Protein AF-A0A9Q0SVY7-F1 (afdb_monomer)

Radius of gyration: 18.74 Å; Cα contacts (8 Å, |Δi|>4): 249; chains: 1; bounding box: 42×38×60 Å

Organism: NCBI:txid2511006

Foldseek 3Di:
DDWDLVLCVVFPQVQSVVQVVQVKTKDKDKDALVQVVADPCCQFPNDLFVLLVVLVAPTKWKWAQAPVRQTDTDPSRSVRHDPVSSVVVCVVNVHHHSMMMIMGGHHHSSRVSNVVSSVVVVCVVVVVDDPVDDDDDDDPDDDQWDQDPVVRDTDGPDPDDDPPVVVPD

Solvent-accessible surface area (backbone atoms only — not comparable to full-atom values): 9811 Å² total; per-residue (Å²): 124,47,80,51,43,76,74,40,69,85,29,75,28,60,72,49,36,57,15,45,77,70,74,24,44,30,35,38,41,71,36,83,55,30,39,78,73,49,51,73,60,35,48,72,73,25,67,66,25,51,54,28,40,74,43,67,37,96,64,54,56,48,37,25,26,34,85,87,66,46,74,49,60,52,65,61,58,51,70,42,44,52,74,68,46,45,52,51,50,33,59,77,57,70,55,51,62,29,17,20,38,39,42,33,58,18,53,61,71,44,27,52,47,23,54,52,52,49,51,53,52,50,32,59,78,69,63,69,65,63,87,90,62,85,87,87,81,82,90,73,87,74,65,67,58,42,80,36,82,90,78,73,42,78,40,70,68,51,99,82,72,74,61,76,81,68,75,79,113

InterPro domains:
  IPR004115 GAD-like domain superfamily [G3DSA:3.30.1360.30] (1-129)
  IPR004115 GAD-like domain superfamily [SSF55261] (2-129)
  IPR029351 GAD domain [PF02938] (16-115)

Structure (mmCIF, N/CA/C/O backbone):
data_AF-A0A9Q0SVY7-F1
#
_entry.id   AF-A0A9Q0SVY7-F1
#
loop_
_atom_site.group_PDB
_atom_site.id
_atom_site.type_symbol
_atom_site.label_atom_id
_atom_site.label_alt_id
_atom_site.label_comp_id
_atom_site.label_asym_id
_atom_site.label_entity_id
_atom_site.label_seq_id
_atom_site.pdbx_PDB_ins_code
_atom_site.Cartn_x
_atom_site.Cartn_y
_atom_site.Cartn_z
_atom_site.occupancy
_atom_site.B_iso_or_equiv
_atom_site.auth_seq_id
_atom_site.auth_comp_id
_atom_site.auth_asym_id
_atom_site.auth_atom_id
_atom_site.pdbx_PDB_model_num
ATOM 1 N N . MET A 1 1 ? -5.074 1.294 -7.372 1.00 83.44 1 ME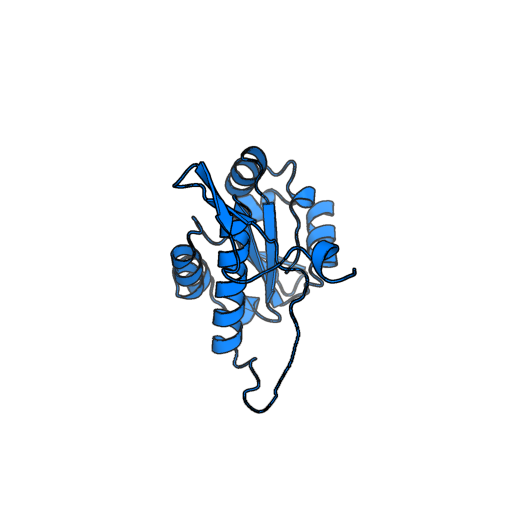T A N 1
ATOM 2 C CA . MET A 1 1 ? -4.140 1.905 -6.398 1.00 83.44 1 MET A CA 1
ATOM 3 C C . MET A 1 1 ? -4.323 3.395 -6.515 1.00 83.44 1 MET A C 1
ATOM 5 O O . MET A 1 1 ? -4.570 3.851 -7.624 1.00 83.44 1 MET A O 1
ATOM 9 N N . LEU A 1 2 ? -4.229 4.121 -5.412 1.00 92.62 2 LEU A N 1
ATOM 10 C CA . LEU A 1 2 ? -4.531 5.547 -5.383 1.00 92.62 2 LEU A CA 1
ATOM 11 C C . LEU A 1 2 ? -3.323 6.318 -4.857 1.00 92.62 2 LEU A C 1
ATOM 13 O O . LEU A 1 2 ? -2.671 5.851 -3.929 1.00 92.62 2 LEU A O 1
ATOM 17 N N . GLN A 1 3 ? -3.027 7.475 -5.444 1.00 95.31 3 GLN A N 1
ATOM 18 C CA . GLN A 1 3 ? -2.046 8.410 -4.897 1.00 95.31 3 GLN A CA 1
ATOM 19 C C . GLN A 1 3 ? -2.720 9.372 -3.926 1.00 95.31 3 GLN A C 1
ATOM 21 O O . GLN A 1 3 ? -3.783 9.907 -4.225 1.00 95.31 3 GLN A O 1
ATOM 26 N N . VAL A 1 4 ? -2.099 9.549 -2.764 1.00 96.00 4 VAL A N 1
ATOM 27 C CA . VAL A 1 4 ? -2.622 10.346 -1.644 1.00 96.00 4 VAL A CA 1
ATOM 28 C C . VAL A 1 4 ? -1.557 11.284 -1.075 1.00 96.00 4 VAL A C 1
ATOM 30 O O . VAL A 1 4 ? -1.672 11.728 0.060 1.00 96.00 4 VAL A O 1
ATOM 33 N N . SER A 1 5 ? -0.493 11.565 -1.839 1.00 95.56 5 SER A N 1
ATOM 34 C CA . SER A 1 5 ? 0.618 12.428 -1.410 1.00 95.56 5 SER A CA 1
ATOM 35 C C . SER A 1 5 ? 0.155 13.788 -0.882 1.00 95.56 5 SER A C 1
ATOM 37 O O . SER A 1 5 ? 0.760 14.314 0.041 1.00 95.56 5 SER A O 1
ATOM 39 N N . ASP A 1 6 ? -0.913 14.340 -1.453 1.00 94.75 6 ASP A N 1
ATOM 40 C CA . ASP A 1 6 ? -1.482 15.638 -1.097 1.00 94.75 6 ASP A CA 1
ATOM 41 C C . ASP A 1 6 ? -2.106 15.659 0.305 1.00 94.75 6 ASP A C 1
ATOM 43 O O . ASP A 1 6 ? -1.942 16.639 1.021 1.00 94.75 6 ASP A O 1
ATOM 47 N N . ILE A 1 7 ? -2.723 14.554 0.738 1.00 94.56 7 ILE A N 1
ATOM 48 C CA . ILE A 1 7 ? -3.291 14.410 2.092 1.00 94.56 7 ILE A CA 1
ATOM 49 C C . ILE A 1 7 ? -2.185 14.438 3.160 1.00 94.56 7 ILE A C 1
ATOM 51 O O . ILE A 1 7 ? -2.403 14.853 4.293 1.00 94.56 7 ILE A O 1
ATOM 55 N N . PHE A 1 8 ? -0.978 14.000 2.799 1.00 93.56 8 PHE A N 1
ATOM 56 C CA . PHE A 1 8 ? 0.153 13.879 3.719 1.00 93.56 8 PHE A CA 1
ATOM 57 C C . PHE A 1 8 ? 1.241 14.936 3.490 1.00 93.56 8 PHE A C 1
ATOM 59 O O . PHE A 1 8 ? 2.330 14.791 4.045 1.00 93.56 8 PHE A O 1
ATOM 66 N N . ALA A 1 9 ? 0.968 15.985 2.706 1.00 90.50 9 ALA A N 1
ATOM 67 C CA . ALA A 1 9 ? 1.953 17.016 2.366 1.00 90.50 9 ALA A CA 1
ATOM 68 C C . ALA A 1 9 ? 2.573 17.683 3.608 1.00 90.50 9 ALA A C 1
ATOM 70 O O . ALA A 1 9 ? 3.779 17.913 3.644 1.00 90.50 9 ALA A O 1
ATOM 71 N N . GLU A 1 10 ? 1.769 17.908 4.651 1.00 87.94 10 GLU A N 1
ATOM 72 C CA . GLU A 1 10 ? 2.190 18.499 5.933 1.00 87.94 10 GLU A CA 1
ATOM 73 C C . GLU A 1 10 ? 2.152 17.482 7.090 1.00 87.94 10 GLU A C 1
ATOM 75 O O . GLU A 1 10 ? 2.051 17.831 8.266 1.00 87.94 10 GLU A O 1
ATOM 80 N N . SER A 1 11 ? 2.212 16.189 6.768 1.00 88.56 11 SER A N 1
ATOM 81 C CA . SER A 1 11 ? 2.086 15.119 7.756 1.00 88.56 11 SER A CA 1
ATOM 82 C C . SER A 1 11 ? 3.238 15.123 8.765 1.00 88.56 11 SER A C 1
ATOM 84 O O . SER A 1 11 ? 4.411 15.050 8.402 1.00 88.56 11 SER A O 1
ATOM 86 N N . SER A 1 12 ? 2.901 15.060 10.054 1.00 90.25 12 SER A N 1
ATOM 87 C CA . SER A 1 12 ? 3.865 14.877 11.150 1.00 90.25 12 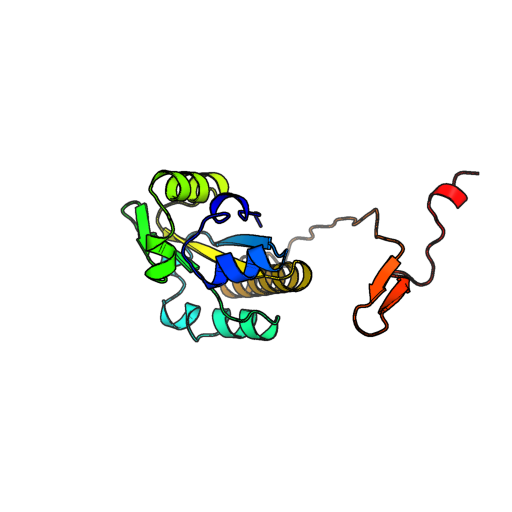SER A CA 1
ATOM 88 C C . SER A 1 12 ? 4.471 13.466 11.205 1.00 90.25 12 SER A C 1
ATOM 90 O O . SER A 1 12 ? 5.452 13.222 11.916 1.00 90.25 12 SER A O 1
ATOM 92 N N . PHE A 1 13 ? 3.926 12.514 10.441 1.00 92.44 13 PHE A N 1
ATOM 93 C CA . PHE A 1 13 ? 4.475 11.168 10.350 1.00 92.44 13 PHE A CA 1
ATOM 94 C C . PHE A 1 13 ? 5.768 11.148 9.522 1.00 92.44 13 PHE A C 1
ATOM 96 O O . PHE A 1 13 ? 5.750 11.186 8.290 1.00 92.44 13 PHE A O 1
ATOM 103 N N . ARG A 1 14 ? 6.904 11.028 10.219 1.00 90.19 14 ARG A N 1
ATOM 104 C CA . ARG A 1 14 ? 8.262 11.149 9.663 1.00 90.19 14 ARG A CA 1
ATOM 105 C C . ARG A 1 14 ? 8.530 10.304 8.414 1.00 90.19 14 ARG A C 1
ATOM 107 O O . ARG A 1 14 ? 9.162 10.788 7.490 1.00 90.19 14 ARG A O 1
ATOM 114 N N . VAL A 1 15 ? 8.028 9.068 8.350 1.00 89.38 15 VAL A N 1
ATOM 115 C CA . VAL A 1 15 ? 8.246 8.184 7.185 1.00 89.38 15 VAL A CA 1
ATOM 116 C C . VAL A 1 15 ? 7.647 8.777 5.903 1.00 89.38 15 VAL A C 1
ATOM 118 O O . VAL A 1 15 ? 8.211 8.609 4.824 1.00 89.38 15 VAL A O 1
ATOM 121 N N . PHE A 1 16 ? 6.516 9.474 6.013 1.00 92.00 16 PHE A N 1
ATOM 122 C CA . PHE A 1 16 ? 5.865 10.140 4.886 1.00 92.00 16 PHE A CA 1
ATOM 123 C C . PHE A 1 16 ? 6.500 11.490 4.583 1.00 92.00 16 PHE A C 1
ATOM 125 O O . PHE A 1 16 ? 6.793 11.750 3.420 1.00 92.00 16 PHE A O 1
ATOM 132 N N . ALA A 1 17 ? 6.798 12.287 5.613 1.00 91.62 17 ALA A N 1
ATOM 133 C CA . ALA A 1 17 ? 7.508 13.553 5.448 1.00 91.62 17 ALA A CA 1
ATOM 134 C C . ALA A 1 17 ? 8.860 13.357 4.737 1.00 91.62 17 ALA A C 1
ATOM 136 O O . ALA A 1 17 ? 9.131 14.006 3.730 1.00 91.62 17 ALA A O 1
ATOM 137 N N . ASP A 1 18 ? 9.673 12.396 5.187 1.00 90.31 18 ASP A N 1
ATOM 138 C CA . ASP A 1 18 ? 10.969 12.073 4.576 1.00 90.31 18 ASP A CA 1
ATOM 139 C C . ASP A 1 18 ? 10.802 11.579 3.126 1.00 90.31 18 ASP A C 1
ATOM 141 O O . ASP A 1 18 ? 11.590 11.928 2.246 1.00 90.31 18 ASP A O 1
ATOM 145 N N . GLY A 1 19 ? 9.759 10.784 2.860 1.00 88.75 19 GLY A N 1
ATOM 146 C CA . GLY A 1 19 ? 9.448 10.288 1.520 1.00 88.75 19 GLY A CA 1
ATOM 147 C C . GLY A 1 19 ? 9.066 11.398 0.538 1.00 88.75 19 GLY A C 1
ATOM 148 O O . GLY A 1 19 ? 9.521 11.372 -0.603 1.00 88.75 19 GLY A O 1
ATOM 149 N N . LEU A 1 20 ? 8.265 12.373 0.975 1.00 92.44 20 LEU A N 1
ATOM 150 C CA . LEU A 1 20 ? 7.829 13.503 0.150 1.00 92.44 20 LEU A CA 1
ATOM 151 C C . LEU A 1 20 ? 8.936 14.548 -0.036 1.00 92.44 20 LEU A C 1
ATOM 153 O O . LEU A 1 20 ? 9.148 15.004 -1.157 1.00 92.44 20 LEU A O 1
ATOM 157 N N . ASN A 1 21 ? 9.699 14.865 1.015 1.00 90.19 21 ASN A N 1
ATOM 158 C CA . ASN A 1 21 ? 10.836 15.793 0.940 1.00 90.19 21 ASN A CA 1
ATOM 159 C C . ASN A 1 21 ? 11.921 15.313 -0.037 1.00 90.19 21 ASN A C 1
ATOM 161 O O . ASN A 1 21 ? 12.610 16.124 -0.648 1.00 90.19 21 ASN A O 1
ATOM 165 N N . GLY A 1 22 ? 12.054 13.996 -0.217 1.00 85.94 22 GLY A N 1
ATOM 166 C CA . GLY A 1 22 ? 12.923 13.392 -1.227 1.00 85.94 22 GLY A CA 1
ATOM 167 C C . GLY A 1 22 ? 12.363 13.402 -2.657 1.00 85.94 22 GLY A C 1
ATOM 168 O O . GLY A 1 22 ? 12.898 12.688 -3.500 1.00 85.94 22 GLY A O 1
ATOM 169 N N . GLY A 1 23 ? 11.272 14.129 -2.934 1.00 90.31 23 GLY A N 1
ATOM 170 C CA . GLY A 1 23 ? 10.592 14.135 -4.238 1.00 90.31 23 GLY A CA 1
ATOM 171 C C . GLY A 1 23 ? 9.797 12.857 -4.531 1.00 90.31 23 GLY A C 1
ATOM 172 O O . GLY A 1 23 ? 9.473 12.571 -5.683 1.00 90.31 23 GLY A O 1
ATOM 173 N N . GLY A 1 24 ? 9.521 12.052 -3.504 1.00 93.94 24 GLY A N 1
ATOM 174 C CA . GLY A 1 24 ? 8.783 10.804 -3.628 1.00 93.94 24 GLY A CA 1
ATOM 175 C C . GLY A 1 24 ? 7.267 10.986 -3.672 1.00 93.94 24 GLY A C 1
ATOM 176 O O . GLY A 1 24 ? 6.720 12.087 -3.690 1.00 93.94 24 GLY A O 1
ATOM 177 N N . ILE A 1 25 ? 6.566 9.857 -3.665 1.00 95.75 25 ILE A N 1
ATOM 178 C CA . ILE A 1 25 ? 5.105 9.788 -3.682 1.00 95.75 25 ILE A CA 1
ATOM 179 C C . ILE A 1 25 ? 4.596 8.864 -2.579 1.00 95.75 25 ILE A C 1
ATOM 181 O O . ILE A 1 25 ? 5.317 7.982 -2.112 1.00 95.75 25 ILE A O 1
ATOM 185 N N . ILE A 1 26 ? 3.329 9.033 -2.199 1.00 96.25 26 ILE A N 1
ATOM 186 C CA . ILE A 1 26 ? 2.620 8.134 -1.289 1.00 96.25 26 ILE A CA 1
ATOM 187 C C . ILE A 1 26 ? 1.408 7.576 -2.023 1.00 96.25 26 ILE A C 1
ATOM 189 O O . ILE A 1 26 ? 0.550 8.316 -2.514 1.00 96.25 26 ILE A O 1
ATOM 193 N N . LYS A 1 27 ? 1.337 6.249 -2.097 1.00 97.19 27 LYS A N 1
ATOM 194 C CA . LYS A 1 27 ? 0.214 5.524 -2.685 1.00 97.19 27 LYS A CA 1
ATOM 195 C C . LYS A 1 27 ? -0.354 4.514 -1.703 1.00 97.19 27 LYS A C 1
ATOM 197 O O . LYS A 1 27 ? 0.351 3.988 -0.843 1.00 97.19 27 LYS A O 1
ATOM 202 N N . VAL A 1 28 ? -1.635 4.221 -1.883 1.00 97.12 28 VAL A N 1
ATOM 203 C CA . VAL A 1 28 ? -2.387 3.294 -1.044 1.00 97.12 28 VAL A CA 1
ATOM 204 C C . VAL A 1 28 ? -3.073 2.198 -1.843 1.00 97.12 28 VAL A C 1
ATOM 206 O O . VAL A 1 28 ? -3.425 2.341 -3.027 1.00 97.12 28 VAL A O 1
ATOM 209 N N . ARG A 1 29 ? -3.293 1.084 -1.148 1.00 96.00 29 ARG A N 1
ATOM 210 C CA . ARG A 1 29 ? -4.123 -0.028 -1.586 1.00 96.00 29 ARG A CA 1
ATOM 211 C C . ARG A 1 29 ? -5.128 -0.376 -0.496 1.00 96.00 29 ARG A C 1
ATOM 213 O O . ARG A 1 29 ? -4.739 -0.844 0.566 1.00 96.00 29 ARG A O 1
ATOM 220 N N . CYS A 1 30 ? -6.407 -0.183 -0.807 1.00 96.12 30 CYS A N 1
ATOM 221 C CA . CYS A 1 30 ? -7.499 -0.698 0.006 1.00 96.12 30 CYS A CA 1
ATOM 222 C C . CYS A 1 30 ? -7.694 -2.197 -0.275 1.00 96.12 30 CYS A C 1
ATOM 224 O O . CYS A 1 30 ? -7.662 -2.630 -1.437 1.00 96.12 30 CYS A O 1
ATOM 226 N N . VAL A 1 31 ? -7.851 -2.973 0.793 1.00 95.69 31 VAL A N 1
ATOM 227 C CA . VAL A 1 31 ? -8.116 -4.409 0.802 1.00 95.69 31 VAL A CA 1
ATOM 228 C C . VAL A 1 31 ? -9.459 -4.617 1.505 1.00 95.69 31 VAL A C 1
ATOM 230 O O . VAL A 1 31 ? -9.517 -4.487 2.735 1.00 95.69 31 VAL A O 1
ATOM 233 N N . PRO A 1 32 ? -10.523 -4.932 0.744 1.00 93.25 32 PRO A N 1
ATOM 234 C CA . PRO A 1 32 ? -11.853 -5.135 1.300 1.00 93.25 32 PRO A CA 1
ATOM 235 C C . PRO A 1 32 ? -11.858 -6.218 2.378 1.00 93.25 32 PRO A C 1
ATOM 237 O O . PRO A 1 32 ? -11.248 -7.273 2.190 1.00 93.25 32 PRO A O 1
ATOM 240 N N . SER A 1 33 ? -12.523 -5.962 3.508 1.00 92.88 33 SER A N 1
ATOM 241 C CA . SER A 1 33 ? -12.576 -6.874 4.670 1.00 92.88 33 SER A CA 1
ATOM 242 C C . SER A 1 33 ? -11.204 -7.260 5.258 1.00 92.88 33 SER A C 1
ATOM 244 O O . SER A 1 33 ? -11.096 -8.170 6.084 1.00 92.88 33 SER A O 1
ATOM 246 N N . GLY A 1 34 ? -10.127 -6.580 4.854 1.00 92.75 34 GLY A N 1
ATOM 247 C CA . GLY A 1 34 ? -8.765 -6.947 5.229 1.00 92.75 34 GLY A CA 1
ATOM 248 C C . GLY A 1 34 ? -8.442 -6.729 6.709 1.00 92.75 34 GLY A C 1
ATOM 249 O O . GLY A 1 34 ? -7.517 -7.366 7.215 1.00 92.75 34 GLY A O 1
ATOM 250 N N . ALA A 1 35 ? -9.187 -5.880 7.429 1.00 93.31 35 ALA A N 1
ATOM 251 C CA . ALA A 1 35 ? -8.927 -5.607 8.845 1.00 93.31 35 ALA A CA 1
ATOM 252 C C . ALA A 1 35 ? -9.178 -6.832 9.734 1.00 93.31 35 ALA A C 1
ATOM 254 O O . ALA A 1 35 ? -8.438 -7.046 10.701 1.00 93.31 35 ALA A O 1
ATOM 255 N N . LYS A 1 36 ? -10.192 -7.637 9.380 1.00 89.69 36 LYS A N 1
ATOM 256 C CA . LYS A 1 36 ? -10.566 -8.880 10.073 1.00 89.69 36 LYS A CA 1
ATOM 257 C C . LYS A 1 36 ? -9.716 -10.062 9.604 1.00 89.69 36 LYS A C 1
ATOM 259 O O . LYS A 1 36 ? -9.378 -10.923 10.409 1.00 89.69 36 LYS A O 1
ATOM 264 N N . THR A 1 37 ? -9.315 -10.069 8.333 1.00 93.56 37 THR A N 1
ATOM 265 C CA . THR A 1 37 ? -8.524 -11.161 7.748 1.00 93.56 37 THR A CA 1
ATOM 266 C C . THR A 1 37 ? -7.056 -11.138 8.169 1.00 93.56 37 THR A C 1
ATOM 268 O O . THR A 1 37 ? -6.475 -12.186 8.448 1.00 93.56 37 THR A O 1
ATOM 271 N N . PHE A 1 38 ? -6.433 -9.959 8.242 1.00 94.50 38 PHE A N 1
ATOM 272 C CA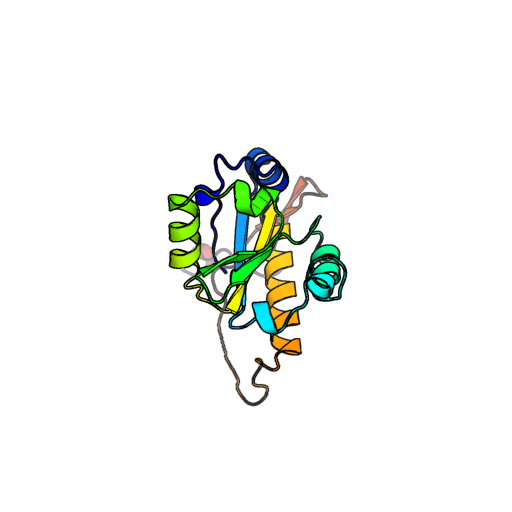 . PHE A 1 38 ? -5.003 -9.846 8.531 1.00 94.50 38 PHE A CA 1
ATOM 273 C C . PHE A 1 38 ? -4.747 -9.380 9.962 1.00 94.50 38 PHE A C 1
ATOM 275 O O . PHE A 1 38 ? -5.129 -8.282 10.370 1.00 94.50 38 PHE A O 1
ATOM 282 N N . SER A 1 39 ? -4.042 -10.202 10.743 1.00 93.75 39 SER A N 1
ATOM 283 C CA . SER A 1 39 ? -3.646 -9.842 12.106 1.00 93.75 39 SER A CA 1
ATOM 284 C C . SER A 1 39 ? -2.591 -8.728 12.117 1.00 93.75 39 SER A C 1
ATOM 286 O O . SER A 1 39 ? -1.804 -8.572 11.182 1.00 93.75 39 SER A O 1
ATOM 288 N N . ASN A 1 40 ? -2.504 -7.977 13.218 1.00 92.88 40 ASN A N 1
ATOM 289 C CA . ASN A 1 40 ? -1.463 -6.953 13.373 1.00 92.88 40 ASN A CA 1
ATOM 290 C C . ASN A 1 40 ? -0.046 -7.545 13.323 1.00 92.88 40 ASN A C 1
ATOM 292 O O . ASN A 1 40 ? 0.878 -6.879 12.863 1.00 92.88 40 ASN A O 1
ATOM 296 N N . SER A 1 41 ? 0.131 -8.796 13.764 1.00 93.25 41 SER A N 1
ATOM 297 C CA . SER A 1 41 ? 1.411 -9.501 13.643 1.00 93.25 41 SER A CA 1
ATOM 298 C C . SER A 1 41 ? 1.771 -9.737 12.174 1.00 93.25 41 SER A C 1
ATOM 300 O O . SER A 1 41 ? 2.887 -9.424 11.759 1.00 93.25 41 SER A O 1
ATOM 302 N N . ALA A 1 42 ? 0.801 -10.177 11.360 1.00 92.62 42 ALA A N 1
ATOM 303 C CA . ALA A 1 42 ? 0.999 -10.397 9.930 1.00 92.62 42 ALA A CA 1
ATOM 304 C C . ALA A 1 42 ? 1.429 -9.115 9.194 1.00 92.62 42 ALA A C 1
ATOM 306 O O . ALA A 1 42 ? 2.326 -9.148 8.353 1.00 92.62 42 ALA A O 1
ATOM 307 N N . LEU A 1 43 ? 0.837 -7.976 9.564 1.00 94.69 43 LEU A N 1
ATOM 308 C CA . LEU A 1 43 ? 1.102 -6.672 8.948 1.00 94.69 43 LEU A CA 1
ATOM 309 C C . LEU A 1 43 ? 2.400 -6.010 9.431 1.00 94.69 43 LEU A C 1
ATOM 311 O O . LEU A 1 43 ? 2.986 -5.217 8.700 1.00 94.69 43 LEU A O 1
ATOM 315 N N . LYS A 1 44 ? 2.862 -6.321 10.650 1.00 93.69 44 LYS A N 1
ATOM 316 C CA . LYS A 1 44 ? 4.084 -5.733 11.228 1.00 93.69 44 LYS A CA 1
ATOM 317 C C . LYS A 1 44 ? 5.340 -6.572 10.989 1.00 93.69 44 LYS A C 1
ATOM 319 O O . LYS A 1 44 ? 6.425 -6.002 10.957 1.00 93.69 44 LYS A O 1
ATOM 324 N N . LYS A 1 45 ? 5.215 -7.904 10.930 1.00 93.81 45 LYS A N 1
ATOM 325 C CA . LYS A 1 45 ? 6.353 -8.846 10.849 1.00 93.81 45 LYS A CA 1
ATOM 326 C C . LYS A 1 45 ? 6.059 -10.151 10.090 1.00 93.81 45 LYS A C 1
ATOM 328 O O . LYS A 1 45 ? 6.928 -11.016 10.038 1.00 93.81 45 LYS A O 1
ATOM 333 N N . GLY A 1 46 ? 4.851 -10.337 9.561 1.00 93.62 46 GLY A N 1
ATOM 334 C CA . GLY A 1 46 ? 4.489 -11.557 8.837 1.00 93.62 46 GLY A CA 1
ATOM 335 C C . GLY A 1 46 ? 4.726 -11.457 7.338 1.00 93.62 46 GLY A C 1
ATOM 336 O O . GLY A 1 46 ? 5.471 -10.604 6.859 1.00 93.62 46 GLY A O 1
ATOM 337 N N . ASP A 1 47 ? 4.068 -12.335 6.587 1.00 94.12 47 ASP A N 1
ATOM 338 C CA . ASP A 1 47 ? 4.371 -12.528 5.168 1.00 94.12 47 ASP A CA 1
ATOM 339 C C . ASP A 1 47 ? 4.097 -11.290 4.317 1.00 94.12 47 ASP A C 1
ATOM 341 O O . ASP A 1 47 ? 4.932 -10.936 3.493 1.00 94.12 47 ASP A O 1
ATOM 345 N N . ILE A 1 48 ? 2.992 -10.576 4.562 1.00 95.12 48 ILE A N 1
ATOM 346 C CA . ILE A 1 48 ? 2.674 -9.332 3.838 1.00 95.12 48 ILE A CA 1
ATOM 347 C C . ILE A 1 48 ? 3.762 -8.282 4.076 1.00 95.12 48 ILE A C 1
ATOM 349 O O . ILE A 1 48 ? 4.221 -7.639 3.132 1.00 95.12 48 ILE A O 1
ATOM 353 N N . TYR A 1 49 ? 4.203 -8.128 5.328 1.00 95.81 49 TYR A N 1
ATOM 354 C CA . TYR A 1 49 ? 5.301 -7.225 5.662 1.00 95.81 49 TYR A CA 1
ATOM 355 C C . TYR A 1 49 ? 6.586 -7.639 4.937 1.00 95.81 49 TYR A C 1
ATOM 357 O O . TYR A 1 49 ? 7.203 -6.826 4.253 1.00 95.81 49 TYR A O 1
ATOM 365 N N . ASN A 1 50 ? 6.958 -8.916 5.029 1.00 95.75 50 ASN A N 1
ATOM 366 C CA . ASN A 1 50 ? 8.163 -9.450 4.398 1.00 95.75 50 ASN A CA 1
ATOM 367 C C . ASN A 1 50 ? 8.134 -9.283 2.875 1.00 95.75 50 ASN A C 1
ATOM 369 O O . ASN A 1 50 ? 9.160 -8.989 2.266 1.00 95.75 50 ASN A O 1
ATOM 373 N N . GLU A 1 51 ? 6.966 -9.425 2.255 1.00 95.25 51 GLU A N 1
ATOM 374 C CA . GLU A 1 51 ? 6.797 -9.251 0.819 1.00 95.25 51 GLU A CA 1
ATOM 375 C C . GLU A 1 51 ? 6.991 -7.791 0.386 1.00 95.25 51 GLU A C 1
ATOM 377 O O . GLU A 1 51 ? 7.616 -7.544 -0.647 1.00 95.25 51 GLU A O 1
ATOM 382 N N . ALA A 1 52 ? 6.555 -6.828 1.207 1.00 95.38 52 ALA A N 1
ATOM 383 C CA . ALA A 1 52 ? 6.864 -5.411 1.008 1.00 95.38 52 ALA A CA 1
ATOM 384 C C . ALA A 1 52 ? 8.365 -5.112 1.187 1.00 95.38 52 ALA A C 1
ATOM 386 O O . ALA A 1 52 ? 8.953 -4.353 0.418 1.00 95.38 52 ALA A O 1
ATOM 387 N N . ILE A 1 53 ? 9.032 -5.726 2.169 1.00 95.12 53 ILE A N 1
ATOM 388 C CA . ILE A 1 53 ? 10.481 -5.536 2.347 1.00 95.12 53 ILE A CA 1
ATOM 389 C C . ILE A 1 53 ? 11.261 -6.093 1.148 1.00 95.12 53 ILE A C 1
ATOM 391 O O . ILE A 1 53 ? 12.170 -5.434 0.644 1.00 95.12 53 ILE A O 1
ATOM 395 N N . LYS A 1 54 ? 10.873 -7.262 0.619 1.00 93.44 54 LYS A N 1
ATOM 396 C CA . LYS A 1 54 ? 11.495 -7.856 -0.581 1.00 93.44 54 LYS A CA 1
ATOM 397 C C . LYS A 1 54 ? 11.367 -6.982 -1.831 1.00 93.44 54 LYS A C 1
ATOM 399 O O . LYS A 1 54 ? 12.206 -7.092 -2.721 1.00 93.44 54 LYS A O 1
ATOM 404 N N . SER A 1 55 ? 10.345 -6.129 -1.933 1.00 89.75 55 SER A N 1
ATOM 405 C CA . SER A 1 55 ? 10.233 -5.167 -3.039 1.00 89.75 55 SER A CA 1
ATOM 406 C C . SER A 1 55 ? 11.102 -3.919 -2.862 1.00 89.75 55 SER A C 1
ATOM 408 O O . SER A 1 55 ? 11.131 -3.085 -3.767 1.00 89.75 55 SER A O 1
ATOM 410 N N . GLY A 1 56 ? 11.824 -3.796 -1.745 1.00 86.62 56 GLY A N 1
ATOM 411 C CA . GLY A 1 56 ? 12.663 -2.644 -1.422 1.00 86.62 56 GLY A CA 1
ATOM 412 C C . GLY A 1 56 ? 11.954 -1.578 -0.586 1.00 86.62 56 GLY A C 1
ATOM 413 O O . GLY A 1 56 ? 12.481 -0.472 -0.446 1.00 86.62 56 GLY A O 1
ATOM 414 N N . ALA A 1 57 ? 10.774 -1.872 -0.025 1.00 91.06 57 ALA A N 1
ATOM 415 C CA . ALA A 1 57 ? 10.161 -0.981 0.951 1.00 91.06 57 ALA A CA 1
ATOM 416 C C . ALA A 1 57 ? 10.942 -1.031 2.270 1.00 91.06 57 ALA A C 1
ATOM 418 O O . ALA A 1 57 ? 11.435 -2.077 2.684 1.00 91.06 57 ALA A O 1
ATOM 419 N N . LYS A 1 58 ? 11.020 0.102 2.972 1.00 89.06 58 LYS A N 1
ATOM 420 C CA . LYS A 1 58 ? 11.635 0.172 4.311 1.00 89.06 58 LYS A CA 1
ATOM 421 C C . LYS A 1 58 ? 10.690 -0.292 5.426 1.00 89.06 58 LYS A C 1
ATOM 423 O O . LYS A 1 58 ? 11.119 -0.498 6.555 1.00 89.06 58 LYS A O 1
ATOM 428 N N . GLY A 1 59 ? 9.404 -0.423 5.116 1.00 92.00 59 GLY A N 1
ATOM 429 C CA . GLY A 1 59 ? 8.351 -0.822 6.036 1.00 92.00 59 GLY A CA 1
ATOM 430 C C . GLY A 1 59 ? 6.999 -0.835 5.332 1.00 92.00 59 GLY A C 1
ATOM 431 O O . GLY A 1 59 ? 6.905 -0.513 4.147 1.00 92.00 59 GLY A O 1
ATOM 432 N N . LEU A 1 60 ? 5.955 -1.179 6.082 1.00 95.38 60 LEU A N 1
ATOM 433 C CA . LEU A 1 60 ? 4.584 -1.251 5.588 1.00 95.38 60 LEU A CA 1
ATOM 434 C C . LEU A 1 60 ? 3.644 -0.525 6.561 1.00 95.38 60 LEU A C 1
ATOM 436 O O . LEU A 1 60 ? 3.088 -1.155 7.462 1.00 95.38 60 LEU A O 1
ATOM 440 N N . PRO A 1 61 ? 3.489 0.805 6.443 1.00 96.00 61 PRO A N 1
ATOM 441 C CA . PRO A 1 61 ? 2.466 1.513 7.195 1.00 96.00 61 PRO A CA 1
ATOM 442 C C . PRO A 1 61 ? 1.081 1.033 6.749 1.00 96.00 61 PRO A C 1
ATOM 444 O O . PRO A 1 61 ? 0.845 0.778 5.565 1.00 96.00 61 PRO A O 1
ATOM 447 N N . PHE A 1 62 ? 0.167 0.890 7.701 1.00 96.81 62 PHE A N 1
ATOM 448 C CA . PHE A 1 62 ? -1.193 0.436 7.441 1.00 96.81 62 PHE A CA 1
ATOM 449 C C . PHE A 1 62 ? -2.182 1.087 8.403 1.00 96.81 62 PHE A C 1
ATOM 451 O O . PHE A 1 62 ? -1.811 1.490 9.510 1.00 96.81 62 PHE A O 1
ATOM 458 N N . LEU A 1 63 ? -3.439 1.133 7.972 1.00 97.31 63 LEU A N 1
ATOM 459 C CA . LEU A 1 63 ? -4.591 1.508 8.779 1.00 97.31 63 LEU A CA 1
ATOM 460 C C . LEU A 1 63 ? -5.693 0.469 8.596 1.00 97.31 63 LEU A C 1
ATOM 462 O O . LEU A 1 63 ? -5.973 0.047 7.476 1.00 97.31 63 LEU A O 1
ATOM 466 N N . LYS A 1 64 ? -6.325 0.075 9.691 1.00 97.31 64 LYS A N 1
ATOM 467 C CA . LYS A 1 64 ? -7.560 -0.700 9.706 1.00 97.31 64 LYS A CA 1
ATOM 468 C C . LYS A 1 64 ? -8.707 0.241 10.012 1.00 97.31 64 LYS A C 1
ATOM 470 O O . LYS A 1 64 ? -8.607 1.032 10.946 1.00 97.31 64 LYS A O 1
ATOM 475 N N . VAL A 1 65 ? -9.781 0.130 9.246 1.00 96.81 65 VAL A N 1
ATOM 476 C CA . VAL A 1 65 ? -11.032 0.816 9.553 1.00 96.81 65 VAL A CA 1
ATOM 477 C C . VAL A 1 65 ? -11.831 -0.098 10.476 1.00 96.81 65 VAL A C 1
ATOM 479 O O . VAL A 1 65 ? -12.187 -1.215 10.095 1.00 96.81 65 VAL A O 1
ATOM 482 N N . LEU A 1 66 ? -12.042 0.338 11.711 1.00 95.31 66 LEU A N 1
ATOM 483 C CA . LEU A 1 66 ? -12.798 -0.393 12.721 1.00 95.31 66 LEU A CA 1
ATOM 484 C C . LEU A 1 66 ? -14.303 -0.349 12.429 1.00 95.31 66 LEU A C 1
ATOM 486 O O . LEU A 1 66 ? -14.770 0.419 11.588 1.00 95.31 66 LEU A O 1
ATOM 490 N N . ASP A 1 67 ? -15.062 -1.199 13.125 1.00 92.56 67 ASP A N 1
ATOM 491 C CA . ASP A 1 67 ? -16.514 -1.320 12.938 1.00 92.56 67 ASP A CA 1
ATOM 492 C C . ASP A 1 67 ? -17.267 -0.010 13.284 1.00 92.56 67 ASP A C 1
ATOM 494 O O . ASP A 1 67 ? -18.336 0.250 12.736 1.00 92.56 67 ASP A O 1
ATOM 498 N N . ASP A 1 68 ? -16.690 0.839 14.140 1.00 91.38 68 ASP A N 1
ATOM 499 C CA . ASP A 1 68 ? -17.191 2.169 14.524 1.00 91.38 68 ASP A CA 1
ATOM 500 C C . ASP A 1 68 ? -16.700 3.314 13.609 1.00 91.38 68 ASP A C 1
ATOM 502 O O . ASP A 1 68 ? -17.058 4.472 13.821 1.00 91.38 68 ASP A O 1
ATOM 506 N N . GLY A 1 69 ? -15.902 3.007 12.579 1.00 87.31 69 GLY A N 1
ATOM 507 C CA . GLY A 1 69 ? -15.301 3.997 11.680 1.00 87.31 69 GLY A CA 1
ATOM 508 C C . GLY A 1 69 ? -14.015 4.641 12.212 1.00 87.31 69 GLY A C 1
ATOM 509 O O . GLY A 1 69 ? -13.444 5.517 11.550 1.00 87.31 69 GLY A O 1
ATOM 510 N N . GLU A 1 70 ? -13.519 4.220 13.378 1.00 92.81 70 GLU A N 1
ATOM 511 C CA . GLU A 1 70 ? -12.207 4.639 13.858 1.00 92.81 70 GLU A CA 1
ATOM 512 C C . GLU A 1 70 ? -11.059 3.949 13.123 1.00 92.81 70 GLU A C 1
ATOM 514 O O . GLU A 1 70 ? -11.214 2.910 12.479 1.00 92.81 70 GLU A O 1
ATOM 519 N N . LEU A 1 71 ? -9.885 4.578 13.169 1.00 95.38 71 LEU A N 1
ATOM 520 C CA . LEU A 1 71 ? -8.686 4.067 12.515 1.00 95.38 71 LEU A CA 1
ATOM 521 C C . LEU A 1 71 ? -7.758 3.421 13.540 1.00 95.38 71 LEU A C 1
ATOM 523 O O . LEU A 1 71 ? -7.261 4.080 14.450 1.00 95.38 71 LEU A O 1
ATOM 527 N N . GLU A 1 72 ? -7.450 2.144 13.341 1.00 95.19 72 GLU A N 1
ATOM 528 C CA . GLU A 1 72 ? -6.415 1.439 14.092 1.00 95.19 72 GLU A CA 1
ATOM 529 C C . GLU A 1 72 ? -5.153 1.296 13.234 1.00 95.19 72 GLU A C 1
ATOM 531 O O . GLU A 1 72 ? -5.200 0.867 12.082 1.00 95.19 72 GLU A O 1
ATOM 536 N N . GLY A 1 73 ? -3.985 1.616 13.785 1.00 93.25 73 GLY A N 1
ATOM 537 C CA . GLY A 1 73 ? -2.733 1.486 13.052 1.00 93.25 73 GLY A CA 1
ATOM 538 C C . GLY A 1 73 ? -1.523 1.911 13.865 1.00 93.25 73 GLY A C 1
ATOM 539 O O . GLY A 1 73 ? -1.494 1.824 15.093 1.00 93.25 73 GLY A O 1
ATOM 540 N N . ILE A 1 74 ? -0.483 2.367 13.171 1.00 91.00 74 ILE A N 1
ATOM 541 C CA . ILE A 1 74 ? 0.669 2.986 13.829 1.00 91.00 74 ILE A CA 1
ATOM 542 C C . ILE A 1 74 ? 0.188 4.291 14.470 1.00 91.00 74 ILE A C 1
ATOM 544 O O . ILE A 1 74 ? -0.287 5.166 13.757 1.00 91.00 74 ILE A O 1
ATOM 548 N N . SER A 1 75 ? 0.343 4.431 15.790 1.00 90.69 75 SER A N 1
ATOM 549 C CA . SER A 1 75 ? -0.157 5.595 16.544 1.00 90.69 75 SER A CA 1
ATOM 550 C C . SER A 1 75 ? 0.246 6.930 15.906 1.00 90.69 75 SER A C 1
ATOM 552 O O . SER A 1 75 ? -0.617 7.756 15.644 1.00 90.69 75 SER A O 1
ATOM 554 N N . ALA A 1 76 ? 1.517 7.078 15.514 1.00 91.69 76 ALA A N 1
ATOM 555 C CA . ALA A 1 76 ? 2.017 8.285 14.854 1.00 91.69 76 ALA A CA 1
ATOM 556 C C . ALA A 1 76 ? 1.367 8.587 13.485 1.00 91.69 76 ALA A C 1
ATOM 558 O O . ALA A 1 76 ? 1.310 9.745 13.091 1.00 91.69 76 ALA A O 1
ATOM 559 N N . LEU A 1 77 ? 0.900 7.561 12.762 1.00 94.19 77 LEU A N 1
ATOM 560 C CA . LEU A 1 77 ? 0.174 7.714 11.496 1.00 94.19 77 LEU A CA 1
ATOM 561 C C . LEU A 1 77 ? -1.301 8.059 11.738 1.00 94.19 77 LEU A C 1
ATOM 563 O O . LEU A 1 77 ? -1.871 8.877 11.027 1.00 94.19 77 LEU A O 1
ATOM 567 N N . VAL A 1 78 ? -1.925 7.444 12.744 1.00 94.56 78 VAL A N 1
ATOM 568 C CA . VAL A 1 78 ? -3.306 7.777 13.122 1.00 94.56 78 VAL A CA 1
ATOM 569 C C . VAL A 1 78 ? -3.369 9.220 13.624 1.00 94.56 78 VAL A C 1
ATOM 571 O O . VAL A 1 78 ? -4.221 9.979 13.185 1.00 94.56 78 VAL A O 1
ATOM 574 N N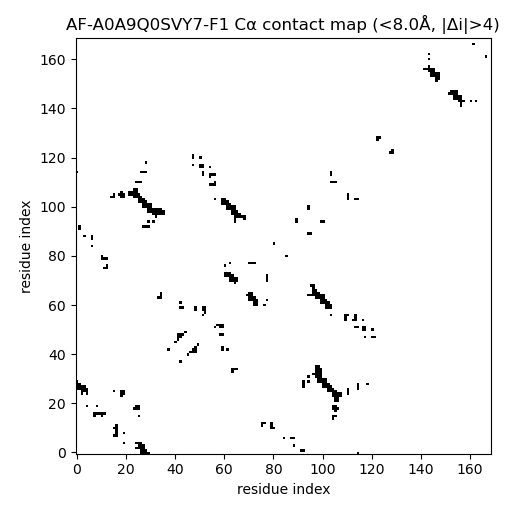 . SER A 1 79 ? -2.418 9.637 14.465 1.00 92.31 79 SER A N 1
ATOM 575 C CA . SER A 1 79 ? -2.353 11.002 14.997 1.00 92.31 79 SER A CA 1
ATOM 576 C C . SER A 1 79 ? -1.925 12.058 13.977 1.00 92.31 79 SER A C 1
ATOM 578 O O . SER A 1 79 ? -2.102 13.242 14.240 1.00 92.31 79 SER A O 1
ATOM 580 N N . SER A 1 80 ? -1.314 11.670 12.850 1.00 91.69 80 SER A N 1
ATOM 581 C CA . SER A 1 80 ? -0.973 12.619 11.780 1.00 91.69 80 SER A CA 1
ATOM 582 C C . SER A 1 80 ? -2.167 12.962 10.889 1.00 91.69 80 SER A C 1
ATOM 584 O O . SER A 1 80 ? -2.053 13.857 10.060 1.00 91.69 80 SER A O 1
ATOM 586 N N . LEU A 1 81 ? -3.279 12.235 11.019 1.00 92.38 81 LEU A N 1
ATOM 587 C CA . LEU A 1 81 ? -4.518 12.484 10.294 1.00 92.38 81 LEU A CA 1
ATOM 588 C C . LEU A 1 81 ? -5.471 13.266 11.198 1.00 92.38 81 LEU A C 1
ATOM 590 O O . LEU A 1 81 ? -5.939 12.754 12.213 1.00 92.38 81 LEU A O 1
ATOM 594 N N . ASP A 1 82 ? -5.776 14.502 10.817 1.00 91.44 82 ASP A N 1
ATOM 595 C CA . ASP A 1 82 ? -6.914 15.225 11.378 1.00 91.44 82 ASP A CA 1
ATOM 596 C C . ASP A 1 82 ? -8.238 14.671 10.813 1.00 91.44 82 ASP A C 1
ATOM 598 O O . ASP A 1 82 ? -8.256 13.808 9.928 1.00 91.44 82 ASP A O 1
ATOM 602 N N . SER A 1 83 ? -9.374 15.148 11.330 1.00 91.62 83 SER A N 1
ATOM 603 C CA . SER A 1 83 ? -10.697 14.676 10.896 1.00 91.62 83 SER A CA 1
ATOM 604 C C . SER A 1 83 ? -10.921 14.875 9.394 1.00 91.62 83 SER A C 1
ATOM 606 O O . SER A 1 83 ? -11.413 13.971 8.721 1.00 91.62 83 SER A O 1
ATOM 608 N N . THR A 1 84 ? -10.489 16.018 8.855 1.00 93.44 84 THR A N 1
ATOM 609 C CA . THR A 1 84 ? -10.614 16.351 7.431 1.00 93.44 84 THR A CA 1
ATOM 610 C C . THR A 1 84 ? -9.812 15.389 6.556 1.00 93.44 84 THR A C 1
ATOM 612 O O . THR A 1 84 ? -10.355 14.812 5.612 1.00 93.44 84 THR A O 1
ATOM 615 N N . ASN A 1 85 ? -8.532 15.161 6.868 1.00 93.75 85 ASN A N 1
ATOM 616 C CA . ASN A 1 85 ? -7.684 14.254 6.099 1.00 93.75 85 ASN A CA 1
ATOM 617 C C . ASN A 1 85 ? -8.122 12.793 6.254 1.00 93.75 85 ASN A C 1
ATOM 619 O O . ASN A 1 85 ? -8.054 12.038 5.282 1.00 93.75 85 ASN A O 1
ATOM 623 N N . LYS A 1 86 ? -8.620 12.392 7.434 1.00 94.19 86 LYS A N 1
ATOM 624 C CA . LYS A 1 86 ? -9.233 11.072 7.660 1.00 94.19 86 LYS A CA 1
ATOM 625 C C . LYS A 1 86 ? -10.420 10.856 6.719 1.00 94.19 86 LYS A C 1
ATOM 627 O O . LYS A 1 86 ? -10.445 9.858 5.999 1.00 94.19 86 LYS A O 1
ATOM 632 N N . GLU A 1 87 ? -11.372 11.786 6.679 1.00 94.50 87 GLU A N 1
ATOM 633 C CA . GLU A 1 87 ? -12.547 11.691 5.803 1.00 94.50 87 GLU A CA 1
ATOM 634 C C . GLU A 1 87 ? -12.166 11.695 4.319 1.00 94.50 87 GLU A C 1
ATOM 636 O O . GLU A 1 87 ? -12.649 10.858 3.552 1.00 94.50 87 GLU A O 1
ATOM 641 N N . GLN A 1 88 ? -11.251 12.580 3.907 1.00 95.56 88 GLN A N 1
ATOM 642 C CA . GLN A 1 88 ? -10.758 12.614 2.529 1.00 95.56 88 GLN A CA 1
ATOM 643 C C . GLN A 1 88 ? -10.079 11.302 2.130 1.00 95.56 88 GLN A C 1
ATOM 645 O O . GLN A 1 88 ? -10.335 10.782 1.041 1.00 95.56 88 GLN A O 1
ATOM 650 N N . LEU A 1 89 ? -9.239 10.742 3.003 1.00 95.81 89 LEU A N 1
ATOM 651 C CA . LEU A 1 89 ? -8.558 9.476 2.757 1.00 95.81 89 LEU A CA 1
ATOM 652 C C . LEU A 1 89 ? -9.564 8.332 2.590 1.00 95.81 89 LEU A C 1
ATOM 654 O O . LEU A 1 89 ? -9.481 7.597 1.603 1.00 95.81 89 LEU A O 1
ATOM 658 N N . LEU A 1 90 ? -10.509 8.192 3.525 1.00 95.62 90 LEU A N 1
ATOM 659 C CA . LEU A 1 90 ? -11.533 7.144 3.489 1.00 95.62 90 LEU A CA 1
ATOM 660 C C . LEU A 1 90 ? -12.411 7.263 2.241 1.00 95.62 90 LEU A C 1
ATOM 662 O O . LEU A 1 90 ? -12.608 6.271 1.537 1.00 95.62 90 LEU A O 1
ATOM 666 N N . SER A 1 91 ? -12.850 8.481 1.914 1.00 95.44 91 SER A N 1
ATOM 667 C CA . SER A 1 91 ? -13.666 8.771 0.733 1.00 95.44 91 SER A CA 1
ATOM 668 C C . SER A 1 91 ? -12.951 8.390 -0.565 1.00 95.44 91 SER A C 1
ATOM 670 O O . SER A 1 91 ? -13.473 7.597 -1.354 1.00 95.44 91 SER A O 1
ATOM 672 N N . ARG A 1 92 ? -11.707 8.853 -0.769 1.00 95.88 92 ARG A N 1
ATOM 673 C CA . ARG A 1 92 ? -10.956 8.523 -1.992 1.00 95.88 92 ARG A CA 1
ATOM 674 C C . ARG A 1 92 ? -10.598 7.042 -2.082 1.00 95.88 92 ARG A C 1
ATOM 676 O O . ARG A 1 92 ? -10.535 6.497 -3.182 1.00 95.88 92 ARG A O 1
ATOM 683 N N . CYS A 1 93 ? -10.356 6.386 -0.948 1.00 94.19 93 CYS A N 1
ATOM 684 C CA . CYS A 1 93 ? -10.121 4.943 -0.912 1.00 94.19 93 CYS A CA 1
ATOM 685 C C . CYS A 1 93 ? -11.402 4.124 -1.096 1.00 94.19 93 CYS A C 1
ATOM 687 O O . CYS A 1 93 ? -11.292 2.913 -1.287 1.00 94.19 93 CYS A O 1
ATOM 689 N N . SER A 1 94 ? -12.577 4.762 -1.008 1.00 95.06 94 SER A N 1
ATOM 690 C CA . SER A 1 94 ? -13.874 4.094 -0.864 1.00 95.06 94 SER A CA 1
ATOM 691 C C . SER A 1 94 ? -13.820 3.004 0.214 1.00 95.06 94 SER A C 1
ATOM 693 O O . SER A 1 94 ? -14.312 1.898 0.011 1.00 95.06 94 SER A O 1
ATOM 695 N N . ALA A 1 95 ? -13.134 3.305 1.322 1.00 95.06 95 ALA A N 1
ATOM 696 C CA . ALA A 1 95 ? -12.881 2.370 2.410 1.00 95.06 95 ALA A CA 1
ATOM 697 C C . ALA A 1 95 ? -13.950 2.525 3.492 1.00 95.06 95 ALA A C 1
ATOM 699 O O . ALA A 1 95 ? -14.258 3.644 3.909 1.00 95.06 95 ALA A O 1
ATOM 700 N N . GLY A 1 96 ? -14.486 1.399 3.952 1.00 94.75 96 GLY A N 1
ATOM 701 C CA . GLY A 1 96 ? -15.489 1.344 5.008 1.00 94.75 96 GLY A CA 1
ATOM 702 C C . GLY A 1 96 ? -15.064 0.467 6.187 1.00 94.75 96 GLY A C 1
ATOM 703 O O .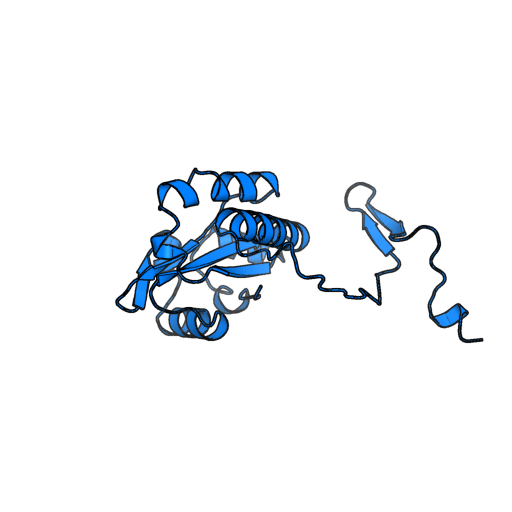 GLY A 1 96 ? -13.967 -0.096 6.188 1.00 94.75 96 GLY A O 1
ATOM 704 N N . PRO A 1 97 ? -15.936 0.344 7.201 1.00 96.62 97 PRO A N 1
ATOM 705 C CA . PRO A 1 97 ? -15.708 -0.523 8.351 1.00 96.62 97 PRO A CA 1
ATOM 706 C C . PRO A 1 97 ? -15.294 -1.947 7.951 1.00 96.62 97 PRO A C 1
ATOM 708 O O . PRO A 1 97 ? -15.950 -2.598 7.139 1.00 96.62 97 PRO A O 1
ATOM 711 N N . GLY A 1 98 ? -14.194 -2.434 8.527 1.00 95.56 98 GLY A N 1
ATOM 712 C CA . GLY A 1 98 ? -13.612 -3.746 8.239 1.00 95.56 98 GLY A CA 1
ATOM 713 C C . GLY A 1 98 ? -12.538 -3.761 7.144 1.00 95.56 98 GLY A C 1
ATOM 714 O O . GLY A 1 98 ? -11.881 -4.792 6.961 1.00 95.56 98 GLY A O 1
ATOM 715 N N . ASP A 1 99 ? -12.301 -2.651 6.447 1.00 97.00 99 ASP A N 1
ATOM 716 C CA . ASP A 1 99 ? -11.291 -2.576 5.392 1.00 97.00 99 ASP A CA 1
ATOM 717 C C . ASP A 1 99 ? -9.883 -2.287 5.925 1.00 97.00 99 ASP A C 1
ATOM 719 O O . ASP A 1 99 ? -9.676 -1.706 6.992 1.00 97.00 99 ASP A O 1
ATOM 723 N N . LEU A 1 100 ? -8.883 -2.699 5.145 1.00 97.12 100 LEU A N 1
ATOM 724 C CA . LEU A 1 100 ? -7.468 -2.458 5.420 1.00 97.12 100 LEU A CA 1
ATOM 725 C C . LEU A 1 100 ? -6.871 -1.558 4.338 1.00 97.12 100 LEU A C 1
ATOM 727 O O . LEU A 1 100 ? -6.936 -1.871 3.151 1.00 97.12 100 LEU A O 1
ATOM 731 N N . ILE A 1 101 ? -6.215 -0.481 4.751 1.00 97.50 101 ILE A N 1
ATOM 732 C CA . ILE A 1 101 ? -5.494 0.443 3.878 1.00 97.50 101 ILE A CA 1
ATOM 733 C C . ILE A 1 101 ? -3.996 0.213 4.073 1.00 97.50 101 ILE A C 1
ATOM 735 O O . ILE A 1 101 ? -3.449 0.460 5.146 1.00 97.50 101 ILE A O 1
ATOM 739 N N . LEU A 1 102 ? -3.326 -0.260 3.024 1.00 97.12 102 LEU A N 1
ATOM 740 C CA . LEU A 1 102 ? -1.876 -0.447 2.982 1.00 97.12 102 LEU A CA 1
ATOM 741 C C . LEU A 1 102 ? -1.213 0.736 2.283 1.00 97.12 102 LEU A C 1
ATOM 743 O O . LEU A 1 102 ? -1.661 1.137 1.208 1.00 97.12 102 LEU A O 1
ATOM 747 N N . PHE A 1 103 ? -0.127 1.249 2.855 1.00 96.88 103 PHE A N 1
ATOM 748 C CA . PHE A 1 103 ? 0.607 2.396 2.330 1.00 96.88 103 PHE A CA 1
ATOM 749 C C . PHE A 1 103 ? 1.970 1.981 1.785 1.00 96.88 103 PHE A C 1
ATOM 751 O O . PHE A 1 103 ? 2.667 1.145 2.359 1.00 96.88 103 PHE A O 1
ATOM 758 N N . ALA A 1 104 ? 2.388 2.649 0.716 1.00 95.62 104 ALA A N 1
ATOM 759 C CA . ALA A 1 104 ? 3.768 2.673 0.260 1.00 95.62 104 ALA A CA 1
ATOM 760 C C . ALA A 1 104 ? 4.165 4.127 -0.020 1.00 95.62 104 ALA A C 1
ATOM 762 O O . ALA A 1 104 ? 3.476 4.829 -0.762 1.00 95.62 104 ALA A O 1
ATOM 763 N N . GLY A 1 105 ? 5.265 4.568 0.589 1.00 93.81 105 GLY A N 1
ATOM 764 C CA . G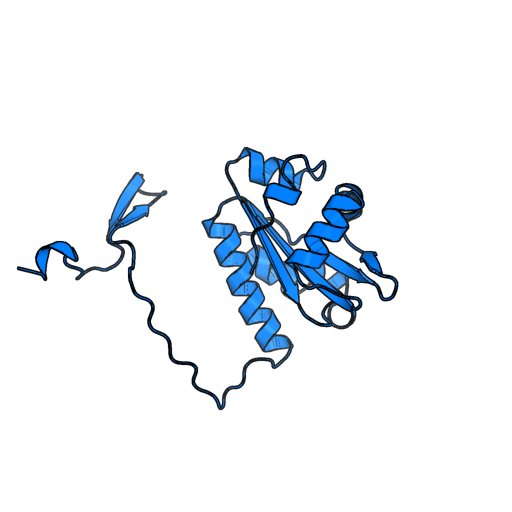LY A 1 105 ? 5.794 5.924 0.457 1.00 93.81 105 GLY A CA 1
ATOM 765 C C . GLY A 1 105 ? 7.285 5.916 0.131 1.00 93.81 105 GLY A C 1
ATOM 766 O O . GLY A 1 105 ? 8.021 5.074 0.649 1.00 93.81 105 GLY A O 1
ATOM 767 N N . GLY A 1 106 ? 7.725 6.838 -0.725 1.00 92.31 106 GLY A N 1
ATOM 768 C CA . GLY A 1 106 ? 9.126 6.993 -1.130 1.00 92.31 106 GLY A CA 1
ATOM 769 C C . GLY A 1 106 ? 9.281 7.182 -2.637 1.00 92.31 106 GLY A C 1
ATOM 770 O O . GLY A 1 106 ? 8.383 7.700 -3.298 1.00 92.31 106 GLY A O 1
ATOM 771 N N . HIS A 1 107 ? 10.418 6.756 -3.194 1.00 91.12 107 HIS A N 1
ATOM 772 C CA . HIS A 1 107 ? 10.687 6.897 -4.626 1.00 91.12 107 HIS A CA 1
ATOM 773 C C . HIS A 1 107 ? 9.644 6.161 -5.482 1.00 91.12 107 HIS A C 1
ATOM 775 O O . HIS A 1 107 ? 9.266 5.024 -5.178 1.00 91.12 107 HIS A O 1
ATOM 781 N N . GLN A 1 108 ? 9.211 6.790 -6.577 1.00 92.25 108 GLN A N 1
ATOM 782 C CA . GLN A 1 108 ? 8.093 6.329 -7.404 1.00 92.25 108 GLN A CA 1
ATOM 783 C C . GLN A 1 108 ? 8.233 4.870 -7.863 1.00 92.25 108 GLN A C 1
ATOM 785 O O . GLN A 1 108 ? 7.281 4.093 -7.746 1.00 92.25 108 GLN A O 1
ATOM 790 N N . SER A 1 109 ? 9.418 4.469 -8.334 1.00 90.19 109 SER A N 1
ATOM 791 C CA . SER A 1 109 ? 9.667 3.100 -8.808 1.00 90.19 109 SER A CA 1
ATOM 792 C C . SER A 1 109 ? 9.512 2.052 -7.696 1.00 90.19 109 SER A C 1
ATOM 794 O O . SER A 1 109 ? 8.886 1.011 -7.909 1.00 90.19 109 SER A O 1
ATOM 796 N N . SER A 1 110 ? 10.005 2.345 -6.488 1.00 91.62 110 SER A N 1
ATOM 797 C CA . SER A 1 110 ? 9.891 1.462 -5.319 1.00 91.62 110 SER A CA 1
ATOM 798 C C . SER A 1 110 ? 8.446 1.357 -4.821 1.00 91.62 110 SER A C 1
ATOM 800 O O . SER A 1 110 ? 7.959 0.259 -4.537 1.00 91.62 110 SER A O 1
ATOM 802 N N . VAL A 1 111 ? 7.716 2.478 -4.795 1.00 94.75 111 VAL A N 1
ATOM 803 C CA . VAL A 1 111 ? 6.297 2.517 -4.406 1.00 94.75 111 VAL A CA 1
ATOM 804 C C . VAL A 1 111 ? 5.445 1.667 -5.350 1.00 94.75 111 VAL A C 1
ATOM 806 O O . VAL A 1 111 ? 4.659 0.836 -4.888 1.00 94.75 111 VAL A O 1
ATOM 809 N N . HIS A 1 112 ? 5.623 1.822 -6.666 1.00 94.75 112 HIS A N 1
ATOM 810 C CA . HIS A 1 112 ? 4.901 1.025 -7.663 1.00 94.75 112 HIS A CA 1
ATOM 811 C C . HIS A 1 112 ? 5.210 -0.467 -7.534 1.00 94.75 112 HIS A C 1
ATOM 813 O O . HIS A 1 112 ? 4.285 -1.277 -7.461 1.00 94.75 112 HIS A O 1
ATOM 819 N N . ARG A 1 113 ? 6.497 -0.823 -7.431 1.00 94.56 113 ARG A N 1
ATOM 820 C CA . ARG A 1 113 ? 6.939 -2.213 -7.267 1.00 94.56 113 ARG A CA 1
ATOM 821 C C . ARG A 1 113 ? 6.347 -2.849 -6.011 1.00 94.56 113 ARG A C 1
ATOM 823 O O . ARG A 1 113 ? 5.879 -3.984 -6.058 1.00 94.56 113 ARG A O 1
ATOM 830 N N . THR A 1 114 ? 6.334 -2.112 -4.903 1.00 96.00 114 THR A N 1
ATOM 831 C CA . THR A 1 114 ? 5.805 -2.593 -3.623 1.00 96.00 114 THR A CA 1
ATOM 832 C C . THR A 1 114 ? 4.311 -2.860 -3.694 1.00 96.00 114 THR A C 1
ATOM 834 O O . THR A 1 114 ? 3.864 -3.955 -3.355 1.00 96.00 114 THR A O 1
ATOM 837 N N . LEU A 1 115 ? 3.521 -1.901 -4.179 1.00 96.56 115 LEU A N 1
ATOM 838 C CA . LEU A 1 115 ? 2.072 -2.081 -4.233 1.00 96.56 115 LEU A CA 1
ATOM 839 C C . LEU A 1 115 ? 1.640 -3.131 -5.259 1.00 96.56 115 LEU A C 1
ATOM 841 O O . LEU A 1 115 ? 0.643 -3.813 -5.018 1.00 96.56 115 LEU A O 1
ATOM 845 N N . ASP A 1 116 ? 2.351 -3.288 -6.380 1.00 95.00 116 ASP A N 1
ATOM 846 C CA . ASP A 1 116 ? 2.033 -4.345 -7.348 1.00 95.00 116 ASP A CA 1
ATOM 847 C C . ASP A 1 116 ? 2.317 -5.738 -6.785 1.00 95.00 116 ASP A C 1
ATOM 849 O O . ASP A 1 116 ? 1.459 -6.623 -6.849 1.00 95.00 116 ASP A O 1
ATOM 853 N N . ARG A 1 117 ? 3.459 -5.899 -6.111 1.00 95.56 117 ARG A N 1
ATOM 854 C CA . ARG A 1 117 ? 3.803 -7.153 -5.442 1.00 95.56 117 ARG A CA 1
ATOM 855 C C . ARG A 1 117 ? 2.784 -7.513 -4.360 1.00 95.56 117 ARG A C 1
ATOM 857 O O . ARG A 1 117 ? 2.265 -8.627 -4.352 1.00 95.56 117 ARG A O 1
ATOM 864 N N . LEU A 1 118 ? 2.423 -6.552 -3.507 1.00 96.31 118 LEU A N 1
ATOM 865 C CA . LEU A 1 118 ? 1.399 -6.740 -2.476 1.00 96.31 118 LEU A CA 1
ATOM 866 C C . LEU A 1 118 ? 0.023 -7.046 -3.068 1.00 96.31 118 LEU A C 1
ATOM 868 O O . LEU A 1 118 ? -0.687 -7.903 -2.549 1.00 96.31 118 LEU A O 1
ATOM 872 N N . ARG A 1 119 ? -0.356 -6.387 -4.170 1.00 95.19 119 ARG A N 1
ATOM 873 C CA . ARG A 1 119 ? -1.619 -6.654 -4.868 1.00 95.19 119 ARG A CA 1
ATOM 874 C C . ARG A 1 119 ? -1.722 -8.119 -5.271 1.00 95.19 119 ARG A C 1
ATOM 876 O O . ARG A 1 119 ? -2.754 -8.731 -5.015 1.00 95.19 119 ARG A O 1
ATOM 883 N N . LEU A 1 120 ? -0.694 -8.651 -5.928 1.00 94.81 120 LEU A N 1
ATOM 884 C CA . LEU A 1 120 ? -0.690 -10.041 -6.377 1.00 94.81 120 LEU A CA 1
ATOM 885 C C . LEU A 1 120 ? -0.642 -10.999 -5.189 1.00 94.81 120 LEU A C 1
ATOM 887 O O . LEU A 1 120 ? -1.409 -11.957 -5.150 1.00 94.81 120 LEU A O 1
ATOM 891 N N . PHE A 1 121 ? 0.208 -10.722 -4.201 1.00 95.25 121 PHE A N 1
ATOM 892 C CA . PHE A 1 121 ? 0.339 -11.557 -3.011 1.00 95.25 121 PHE A CA 1
ATOM 893 C C . PHE A 1 121 ? -0.989 -11.697 -2.253 1.00 95.25 121 PHE A C 1
ATOM 895 O O . PHE A 1 121 ? -1.451 -12.808 -1.998 1.00 95.25 121 PHE A O 1
ATOM 902 N N . ILE A 1 122 ? -1.648 -10.573 -1.964 1.00 95.06 122 ILE A N 1
ATOM 903 C CA . ILE A 1 122 ? -2.923 -10.544 -1.239 1.00 95.06 122 ILE A CA 1
ATOM 904 C C . ILE A 1 122 ? -4.033 -11.194 -2.065 1.00 95.06 122 ILE A C 1
ATOM 906 O O . ILE A 1 122 ? -4.821 -11.960 -1.522 1.00 95.06 122 ILE A O 1
ATOM 910 N N . ALA A 1 123 ? -4.086 -10.937 -3.376 1.00 93.50 123 ALA A N 1
ATOM 911 C CA . ALA A 1 123 ? -5.092 -11.549 -4.239 1.00 93.50 123 ALA A CA 1
ATOM 912 C C . ALA A 1 123 ? -4.975 -13.081 -4.274 1.00 93.50 123 ALA A C 1
ATOM 914 O O . ALA A 1 123 ? -6.000 -13.757 -4.249 1.00 93.50 123 ALA A O 1
ATOM 915 N N . ASN A 1 124 ? -3.752 -13.622 -4.269 1.00 93.31 124 ASN A N 1
ATOM 916 C CA . ASN A 1 124 ? -3.525 -15.064 -4.153 1.00 93.31 124 ASN A CA 1
ATOM 917 C C . ASN A 1 124 ? -3.950 -15.597 -2.777 1.00 93.31 124 ASN A C 1
ATOM 919 O O . ASN A 1 124 ? -4.673 -16.585 -2.714 1.00 93.31 124 ASN A O 1
ATOM 923 N N . GLN A 1 125 ? -3.555 -14.937 -1.680 1.00 91.69 125 GLN A N 1
ATOM 924 C CA . GLN A 1 125 ? -3.921 -15.389 -0.329 1.00 91.69 125 GLN A CA 1
ATOM 925 C C . GLN A 1 125 ? -5.432 -15.386 -0.078 1.00 91.69 125 GLN A C 1
ATOM 927 O O . GLN A 1 125 ? -5.936 -16.244 0.639 1.00 91.69 125 GLN A O 1
ATOM 932 N N . LEU A 1 126 ? -6.149 -14.432 -0.668 1.00 92.06 126 LEU A N 1
ATOM 933 C CA . LEU A 1 126 ? -7.600 -14.310 -0.544 1.00 92.06 126 LEU A CA 1
ATOM 934 C C . LEU A 1 126 ? -8.372 -15.095 -1.619 1.00 92.06 126 LEU A C 1
ATOM 936 O O . LEU A 1 126 ? -9.598 -15.034 -1.637 1.00 92.06 126 LEU A O 1
ATOM 940 N N . GLY A 1 127 ? -7.687 -15.791 -2.535 1.00 91.94 127 GLY A N 1
ATOM 941 C CA . GLY A 1 127 ? -8.334 -16.535 -3.621 1.00 91.94 127 GLY A CA 1
ATOM 942 C C . GLY A 1 127 ? -9.143 -15.657 -4.586 1.00 91.94 127 GLY A C 1
ATOM 943 O O . GLY A 1 127 ? -10.123 -16.115 -5.161 1.00 91.94 127 GLY A O 1
ATOM 944 N N . LEU A 1 128 ? -8.760 -14.387 -4.759 1.00 91.25 128 LEU A N 1
ATOM 945 C CA . LEU A 1 128 ? -9.489 -13.414 -5.591 1.00 91.25 128 LEU A CA 1
ATOM 946 C C . LEU A 1 128 ? -9.194 -13.554 -7.091 1.00 91.25 128 LEU A C 1
ATOM 948 O O . LEU A 1 128 ? -9.811 -12.872 -7.910 1.00 91.25 128 LEU A O 1
ATOM 952 N N . ILE A 1 129 ? -8.207 -14.374 -7.454 1.00 91.50 129 ILE A N 1
ATOM 953 C CA . ILE A 1 129 ? -7.809 -14.592 -8.842 1.00 91.50 129 ILE A CA 1
ATOM 954 C C . ILE A 1 129 ? -8.644 -15.739 -9.405 1.00 91.50 129 ILE A C 1
ATOM 956 O O . ILE A 1 129 ? -8.465 -16.898 -9.040 1.00 91.50 129 ILE A O 1
ATOM 960 N N . ASP A 1 130 ? -9.548 -15.405 -10.320 1.00 92.75 130 ASP A N 1
ATOM 961 C CA . ASP A 1 130 ? -10.311 -16.396 -11.067 1.00 92.75 130 ASP A CA 1
ATOM 962 C C . ASP A 1 130 ? -9.459 -16.969 -12.206 1.00 92.75 130 ASP A C 1
ATOM 964 O O . ASP A 1 130 ? -9.280 -16.343 -13.252 1.00 92.75 130 ASP A O 1
ATOM 968 N N . HIS A 1 131 ? -8.937 -18.176 -11.995 1.00 92.19 131 HIS A N 1
ATOM 969 C CA . HIS A 1 131 ? -8.095 -18.879 -12.963 1.00 92.19 131 HIS A CA 1
ATOM 970 C C . HIS A 1 131 ? -8.855 -19.410 -14.189 1.00 92.19 131 HIS A C 1
ATOM 972 O O . HIS A 1 131 ? -8.217 -19.851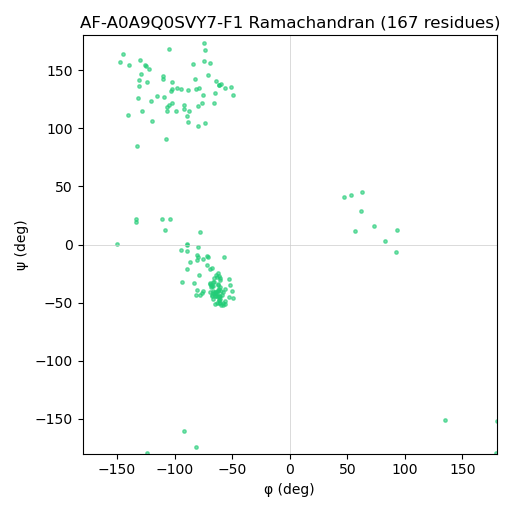 -15.142 1.00 92.19 131 HIS A O 1
ATOM 978 N N . SER A 1 132 ? -10.193 -19.371 -14.191 1.00 95.25 132 SER A N 1
ATOM 979 C CA . SER A 1 132 ? -11.010 -19.782 -15.341 1.00 95.25 132 SER A CA 1
ATOM 980 C C . SER A 1 132 ? -11.246 -18.653 -16.349 1.00 95.25 132 SER A C 1
ATOM 982 O O . SER A 1 132 ? -11.664 -18.901 -17.481 1.00 95.25 132 SER A O 1
ATOM 984 N N . ARG A 1 133 ? -10.980 -17.401 -15.953 1.00 93.81 133 ARG A N 1
ATOM 985 C CA . ARG A 1 133 ? -11.239 -16.209 -16.763 1.00 93.81 133 ARG A CA 1
ATOM 986 C C . ARG A 1 133 ? -9.965 -15.667 -17.394 1.00 93.81 133 ARG A C 1
ATOM 988 O O . ARG A 1 133 ? -8.929 -15.532 -16.749 1.00 93.81 133 ARG A O 1
ATOM 995 N N . HIS A 1 134 ? -10.086 -15.239 -18.647 1.00 91.31 134 HIS A N 1
ATOM 996 C CA . HIS A 1 134 ? -9.034 -14.519 -19.355 1.00 91.31 134 HIS A CA 1
ATOM 997 C C . HIS A 1 134 ? -9.404 -13.039 -19.483 1.00 91.31 134 HIS A C 1
ATOM 999 O O . HIS A 1 134 ? -10.397 -12.692 -20.119 1.00 91.31 134 HIS A O 1
ATOM 1005 N N . SER A 1 135 ? -8.584 -12.169 -18.893 1.00 90.88 135 SER A N 1
ATOM 1006 C CA . SER A 1 135 ? -8.695 -10.712 -19.026 1.00 90.88 135 SER A CA 1
ATOM 1007 C C . SER A 1 135 ? -7.564 -10.211 -19.918 1.00 90.88 135 SER A C 1
ATOM 1009 O O . SER A 1 135 ? -6.462 -9.949 -19.440 1.00 90.88 135 SER A O 1
ATOM 1011 N N . MET A 1 136 ? -7.820 -10.135 -21.223 1.00 92.88 136 MET A N 1
ATOM 1012 C CA . MET A 1 136 ? -6.841 -9.659 -22.201 1.00 92.88 136 MET A CA 1
ATOM 1013 C C . MET A 1 136 ? -6.823 -8.129 -22.224 1.00 92.88 136 MET A C 1
ATOM 1015 O O . MET A 1 136 ? -7.877 -7.495 -22.267 1.00 92.88 136 MET A O 1
ATOM 1019 N N . LEU A 1 137 ? -5.629 -7.539 -22.199 1.00 94.69 137 LEU A N 1
ATOM 1020 C CA . LEU A 1 137 ? -5.424 -6.102 -22.353 1.00 94.69 137 LEU A CA 1
ATOM 1021 C C . LEU A 1 137 ? -4.201 -5.845 -23.223 1.00 94.69 137 LEU A C 1
ATOM 1023 O O . LEU A 1 137 ? -3.283 -6.664 -23.273 1.00 94.69 137 LEU A O 1
ATOM 1027 N N . TRP A 1 138 ? -4.188 -4.684 -23.862 1.00 92.88 138 TRP A N 1
ATOM 1028 C CA . TRP A 1 138 ? -3.041 -4.182 -24.602 1.00 92.88 138 TRP A CA 1
ATOM 1029 C C . TRP A 1 138 ? -2.455 -3.011 -23.830 1.00 92.88 138 TRP A C 1
ATOM 1031 O O . TRP A 1 138 ? -3.176 -2.085 -23.464 1.00 92.88 138 TRP A O 1
ATOM 1041 N N . VAL A 1 139 ? -1.155 -3.071 -23.561 1.00 87.62 139 VAL A N 1
ATOM 1042 C CA . VAL A 1 139 ? -0.404 -1.901 -23.111 1.00 87.62 139 VAL A CA 1
ATOM 1043 C C . VAL A 1 139 ? 0.161 -1.257 -24.368 1.00 87.62 139 VAL A C 1
ATOM 1045 O O . VAL A 1 139 ? 0.923 -1.892 -25.095 1.00 87.62 139 VAL A O 1
ATOM 1048 N N . THR A 1 140 ? -0.267 -0.036 -24.653 1.00 87.69 140 THR A N 1
ATOM 1049 C CA . THR A 1 140 ? 0.257 0.789 -25.745 1.00 87.69 140 THR A CA 1
ATOM 1050 C C . THR A 1 140 ? 1.147 1.884 -25.164 1.00 87.69 140 THR A C 1
ATOM 1052 O O . THR A 1 140 ? 1.174 2.082 -23.950 1.00 87.69 140 THR A O 1
ATOM 1055 N N . ASP A 1 141 ? 1.893 2.578 -26.024 1.00 86.38 141 ASP A N 1
ATOM 1056 C CA . ASP A 1 141 ? 2.649 3.783 -25.647 1.00 86.38 141 ASP A CA 1
ATOM 1057 C C . ASP A 1 141 ? 3.745 3.540 -24.597 1.00 86.38 141 ASP A C 1
ATOM 1059 O O . ASP A 1 141 ? 3.918 4.296 -23.639 1.00 86.38 141 ASP A O 1
ATOM 1063 N N . PHE A 1 142 ? 4.524 2.474 -24.790 1.00 85.00 142 PHE A N 1
ATOM 1064 C CA . PHE A 1 142 ? 5.735 2.272 -24.002 1.00 85.00 142 PHE A CA 1
ATOM 1065 C C . PHE A 1 142 ? 6.724 3.422 -24.236 1.00 85.00 142 PHE A C 1
ATOM 1067 O O . PHE A 1 142 ? 6.935 3.825 -25.386 1.00 85.00 142 PHE A O 1
ATOM 1074 N N . PRO A 1 143 ? 7.375 3.935 -23.177 1.00 86.12 143 PRO A N 1
ATOM 1075 C CA . PRO A 1 143 ? 8.440 4.907 -23.352 1.00 86.12 143 PRO A CA 1
ATOM 1076 C C . PRO A 1 143 ? 9.567 4.272 -24.170 1.00 86.12 143 PRO A C 1
ATOM 1078 O O . PRO A 1 143 ? 9.939 3.123 -23.942 1.00 86.12 143 PRO A O 1
ATOM 1081 N N . MET A 1 144 ? 10.121 5.019 -25.124 1.00 85.50 144 MET A N 1
ATOM 1082 C CA . MET A 1 144 ? 11.227 4.530 -25.955 1.00 85.50 144 MET A CA 1
ATOM 1083 C C . MET A 1 144 ? 12.520 4.374 -25.148 1.00 85.50 144 MET A C 1
ATOM 1085 O O . MET A 1 144 ? 13.303 3.458 -25.398 1.00 85.50 144 MET A O 1
ATOM 1089 N N . PHE A 1 145 ? 12.711 5.258 -24.168 1.00 88.62 145 PHE A N 1
ATOM 1090 C CA . PHE A 1 145 ? 13.879 5.289 -23.305 1.00 88.62 145 PHE A CA 1
ATOM 1091 C C . PHE A 1 145 ? 13.471 5.334 -21.837 1.00 88.62 145 PHE A C 1
ATOM 1093 O O . PHE A 1 145 ? 12.490 5.992 -21.479 1.00 88.62 145 PHE A O 1
ATOM 1100 N N . GLU A 1 146 ? 14.276 4.708 -20.990 1.00 88.38 146 GLU A N 1
ATOM 1101 C CA . GLU A 1 146 ? 14.226 4.850 -19.542 1.00 88.38 146 GLU A CA 1
ATOM 1102 C C . GLU A 1 146 ? 15.571 5.339 -19.007 1.00 88.38 146 GLU A C 1
ATOM 1104 O O . GLU A 1 146 ? 16.625 5.114 -19.602 1.00 88.38 146 GLU A O 1
ATOM 1109 N N . TRP A 1 147 ? 15.541 6.067 -17.893 1.00 87.75 147 TRP A N 1
ATOM 1110 C CA . TRP A 1 147 ? 16.762 6.524 -17.242 1.00 87.75 147 TRP A CA 1
ATOM 1111 C C . TRP A 1 147 ? 17.369 5.391 -16.414 1.00 87.75 147 TRP A C 1
ATOM 1113 O O . TRP A 1 147 ? 16.757 4.923 -15.453 1.00 87.75 147 TRP A O 1
ATOM 1123 N N . ASN A 1 148 ? 18.590 4.984 -16.755 1.00 86.88 148 ASN A N 1
ATOM 1124 C CA . ASN A 1 148 ? 19.359 4.028 -15.974 1.00 86.88 148 ASN A CA 1
ATOM 1125 C C . ASN A 1 148 ? 20.170 4.781 -14.908 1.00 86.88 148 ASN A C 1
ATOM 1127 O O . ASN A 1 148 ? 21.183 5.420 -15.202 1.00 86.88 148 ASN A O 1
ATOM 1131 N N . GLU A 1 149 ? 19.736 4.692 -13.649 1.00 83.69 149 GLU A N 1
ATOM 1132 C CA . GLU A 1 149 ? 20.408 5.350 -12.519 1.00 83.69 149 GLU A CA 1
ATOM 1133 C C . GLU A 1 149 ? 21.833 4.824 -12.268 1.00 83.69 149 GLU A C 1
ATOM 1135 O O . GLU A 1 149 ? 22.667 5.559 -11.745 1.00 83.69 149 GLU A O 1
ATOM 1140 N N . THR A 1 150 ? 22.144 3.577 -12.638 1.00 86.88 150 THR A N 1
ATOM 1141 C CA . THR A 1 150 ? 23.469 2.976 -12.388 1.00 86.88 150 THR A CA 1
ATOM 1142 C C . THR A 1 150 ? 24.502 3.469 -13.393 1.00 86.88 150 THR A C 1
ATOM 1144 O O . THR A 1 150 ? 25.619 3.817 -13.020 1.00 86.88 150 THR A O 1
ATOM 1147 N N . GLU A 1 151 ? 24.121 3.530 -14.667 1.00 90.69 151 GLU A N 1
ATOM 1148 C CA . GLU A 1 151 ? 25.006 3.941 -15.760 1.00 90.69 151 GLU A CA 1
ATOM 1149 C C . GLU A 1 151 ? 24.894 5.434 -16.103 1.00 90.69 151 GLU A C 1
ATOM 1151 O O . GLU A 1 151 ? 25.652 5.924 -16.937 1.00 90.69 151 GLU A O 1
ATOM 1156 N N . GLN A 1 152 ? 23.966 6.158 -15.462 1.00 91.94 152 GLN A N 1
ATOM 1157 C CA . GLN A 1 152 ? 23.703 7.587 -15.675 1.00 91.94 152 GLN A CA 1
ATOM 1158 C C . GLN A 1 152 ? 23.452 7.929 -17.155 1.00 91.94 152 GLN A C 1
ATOM 1160 O O . GLN A 1 152 ? 23.959 8.922 -17.682 1.00 91.94 152 GLN A O 1
ATOM 1165 N N . ARG A 1 153 ? 22.673 7.088 -17.846 1.00 90.81 153 ARG A N 1
ATOM 1166 C CA . ARG A 1 153 ? 22.317 7.272 -19.260 1.00 90.81 153 ARG A CA 1
ATOM 1167 C C . ARG A 1 153 ? 20.899 6.807 -19.562 1.00 90.81 153 ARG A C 1
ATOM 1169 O O . ARG A 1 153 ? 20.305 6.054 -18.796 1.00 90.81 153 ARG A O 1
ATOM 1176 N N . LEU A 1 154 ? 20.382 7.239 -20.709 1.00 89.06 154 LEU A N 1
ATOM 1177 C CA . LEU A 1 154 ? 19.149 6.695 -21.270 1.00 89.06 154 LEU A CA 1
ATOM 1178 C C . LEU A 1 154 ? 19.419 5.317 -21.880 1.00 89.06 154 LEU A C 1
ATOM 1180 O O . LEU A 1 154 ? 20.325 5.160 -22.700 1.00 89.06 154 LEU A O 1
ATOM 1184 N N . GLU A 1 155 ? 18.612 4.340 -21.488 1.00 89.44 155 GLU A N 1
ATOM 1185 C CA . GLU A 1 155 ? 18.604 2.981 -22.015 1.00 89.44 155 GLU A CA 1
ATOM 1186 C C . GLU A 1 155 ? 17.330 2.759 -22.833 1.00 89.44 155 GLU A C 1
ATOM 1188 O O . GLU A 1 155 ? 16.271 3.300 -22.517 1.00 89.44 155 GLU A O 1
ATOM 1193 N N . VAL A 1 156 ? 17.436 2.011 -23.931 1.00 87.56 156 VAL A N 1
ATOM 1194 C CA . VAL A 1 156 ? 16.292 1.721 -24.802 1.00 87.56 156 VAL A CA 1
ATOM 1195 C C . VAL A 1 156 ? 15.423 0.658 -24.137 1.00 87.56 156 VAL A C 1
ATOM 1197 O O . VAL A 1 156 ? 15.885 -0.458 -23.919 1.00 87.56 156 VAL A O 1
ATOM 1200 N N . CYS A 1 157 ? 14.149 0.967 -23.886 1.00 82.31 157 CYS A N 1
ATOM 1201 C CA . CYS A 1 157 ? 13.226 0.042 -23.215 1.00 82.31 157 CYS A CA 1
ATOM 1202 C C . CYS A 1 157 ? 12.924 -1.213 -24.049 1.00 82.31 157 CYS A C 1
ATOM 1204 O O . CYS A 1 157 ? 12.646 -2.284 -23.515 1.00 82.31 157 CYS A O 1
ATOM 1206 N N . LEU A 1 158 ? 12.913 -1.072 -25.378 1.00 77.44 158 LEU A N 1
ATOM 1207 C CA . LEU A 1 158 ? 12.489 -2.107 -26.318 1.00 77.44 158 LEU A CA 1
ATOM 1208 C C . LEU A 1 158 ? 13.410 -2.104 -27.543 1.00 77.44 158 LEU A C 1
ATOM 1210 O O . LEU A 1 158 ? 13.365 -1.183 -28.360 1.00 77.44 158 LEU A O 1
ATOM 1214 N N . SER A 1 159 ? 14.207 -3.167 -27.679 1.00 67.38 159 SER A N 1
ATOM 1215 C CA . SER A 1 159 ? 15.325 -3.309 -28.632 1.00 67.38 159 SER A CA 1
ATOM 1216 C C . SER A 1 159 ? 14.980 -3.126 -30.124 1.00 67.38 159 SER A C 1
ATOM 1218 O O . SER A 1 159 ? 15.902 -3.028 -30.934 1.00 67.38 159 SER A O 1
ATOM 1220 N N . SER A 1 160 ? 13.702 -3.076 -30.511 1.00 62.22 160 SER A N 1
ATOM 1221 C CA . SER A 1 160 ? 13.260 -3.038 -31.915 1.00 62.22 160 SER A CA 1
ATOM 1222 C C . SER A 1 160 ? 12.185 -1.981 -32.220 1.00 62.22 160 SER A C 1
ATOM 1224 O O . SER A 1 160 ? 11.445 -2.128 -33.191 1.00 62.22 160 SER A O 1
ATOM 1226 N N . THR A 1 161 ? 12.060 -0.929 -31.405 1.00 57.88 161 THR A N 1
ATOM 1227 C CA . THR A 1 161 ? 10.998 0.085 -31.576 1.00 57.88 161 THR A CA 1
ATOM 1228 C C . THR A 1 161 ? 11.471 1.244 -32.451 1.00 57.88 161 THR A C 1
ATOM 1230 O O . THR A 1 161 ? 12.427 1.933 -32.104 1.00 57.88 161 THR A O 1
ATOM 1233 N N . LEU A 1 162 ? 10.788 1.482 -33.574 1.00 59.38 162 LEU A N 1
ATOM 1234 C CA . LEU A 1 162 ? 10.928 2.714 -34.355 1.00 59.38 162 LEU A CA 1
ATOM 1235 C C . LEU A 1 162 ? 10.054 3.817 -33.726 1.00 59.38 162 LEU A C 1
ATOM 1237 O O . LEU A 1 162 ? 8.947 3.513 -33.276 1.00 59.38 162 LEU A O 1
ATOM 1241 N N . PRO A 1 163 ? 10.499 5.087 -33.701 1.00 61.03 163 PRO A N 1
ATOM 1242 C CA . PRO A 1 163 ? 9.660 6.207 -33.287 1.00 61.03 163 PRO A CA 1
ATOM 1243 C C . PRO A 1 163 ? 8.330 6.207 -34.045 1.00 61.03 163 PRO A C 1
ATOM 1245 O O . PRO A 1 163 ? 8.325 6.047 -35.266 1.00 61.03 163 PRO A O 1
ATOM 1248 N N . LEU A 1 164 ? 7.213 6.426 -33.340 1.00 58.41 164 LEU A N 1
ATOM 1249 C CA . LEU A 1 164 ? 5.867 6.480 -33.935 1.00 58.41 164 LEU A CA 1
ATOM 1250 C C . LEU A 1 164 ? 5.783 7.478 -35.107 1.00 58.41 164 LEU A C 1
ATOM 1252 O O . LEU A 1 164 ? 5.060 7.238 -36.069 1.00 58.41 164 LEU A O 1
ATOM 1256 N N . GLU A 1 165 ? 6.590 8.542 -35.080 1.00 58.19 165 GLU A N 1
ATOM 1257 C CA . GLU A 1 165 ? 6.681 9.539 -36.156 1.00 58.19 165 GLU A CA 1
ATOM 1258 C C . GLU A 1 165 ? 7.280 9.005 -37.472 1.00 58.19 165 GLU A C 1
ATOM 1260 O O . GLU A 1 165 ? 7.062 9.599 -38.527 1.00 58.19 165 GLU A O 1
ATOM 1265 N N . ILE A 1 166 ? 8.019 7.890 -37.448 1.00 52.47 166 ILE A N 1
ATOM 1266 C CA . ILE A 1 166 ? 8.688 7.327 -38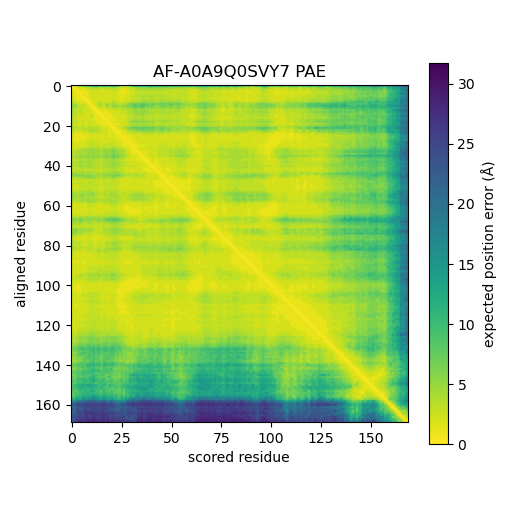.635 1.00 52.47 166 ILE A CA 1
ATOM 1267 C C . ILE A 1 166 ? 7.777 6.349 -39.397 1.00 52.47 166 ILE A C 1
ATOM 1269 O O . ILE A 1 166 ? 7.970 6.140 -40.589 1.00 52.47 166 ILE A O 1
ATOM 1273 N N . LEU A 1 167 ? 6.748 5.796 -38.749 1.00 48.97 167 LEU A N 1
ATOM 1274 C CA . LEU A 1 167 ? 5.830 4.812 -39.345 1.00 48.97 167 LEU A CA 1
ATOM 1275 C C . LEU A 1 167 ? 4.605 5.428 -40.048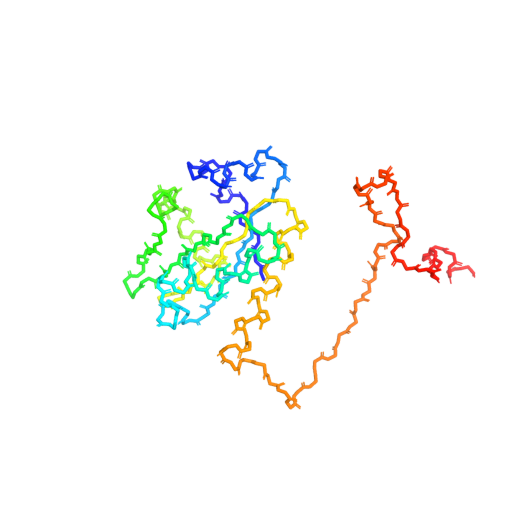 1.00 48.97 167 LEU A C 1
ATOM 1277 O O . LEU A 1 167 ? 3.839 4.698 -40.667 1.00 48.97 167 LEU A O 1
ATOM 1281 N N . MET A 1 168 ? 4.411 6.750 -39.965 1.00 44.50 168 MET A N 1
ATOM 1282 C CA . MET A 1 168 ? 3.280 7.467 -40.581 1.00 44.50 168 MET A CA 1
ATOM 1283 C C . MET A 1 168 ? 3.651 8.255 -41.855 1.00 44.50 168 MET A C 1
ATOM 1285 O O . MET A 1 168 ? 2.940 9.191 -42.224 1.00 44.50 168 MET A O 1
ATOM 1289 N N . LYS A 1 169 ? 4.749 7.897 -42.532 1.00 42.09 169 LYS A N 1
ATOM 1290 C CA . LYS A 1 169 ? 5.120 8.434 -43.853 1.00 42.09 169 LYS A CA 1
ATOM 1291 C C . LYS A 1 169 ? 5.101 7.357 -44.925 1.00 42.09 169 LYS A C 1
ATOM 1293 O O . LYS A 1 169 ? 5.531 6.226 -44.618 1.00 42.09 169 LYS A O 1
#

pLDDT: mean 90.25, std 9.88, range [42.09, 97.5]

Nearest PDB structures (foldseek):
  4wj3-assembly2_O  TM=8.927E-01  e=3.221E-08  Pseudomonas aeruginosa PAO1
  6wom-assembly1_A  TM=8.689E-01  e=2.838E-08  Elizabethkingia anophelis
  4rmf-assembly1_A-2  TM=9.174E-01  e=1.786E-07  Mycolicibacterium smegmatis MC2 155
  4o2d-assembly1_A  TM=9.237E-01  e=2.161E-07  Mycolicibacterium smegmatis MC2 155
  6wom-assembly2_C  TM=9.107E-01  e=2.785E-07  Elizabethkingia anophelis

Secondary structure (DSSP, 8-state):
-EE-TTTTTT-S-HHHHHHHHTT-EEEEEEETTHHHHS-HHHHHHSHHHHHHHHTT-S---EEEE-TTSPEEE-HHHHTT--HHHHHHHHHHHT--TT-EEEEEEESHHHHHHHHHHHHHHHHHHTT---TT-----------SEEEETTTTEEEESSTTPPPGGGTT-

Mean predicted aligned error: 6.11 Å

Sequence (169 aa):
MLQVSDIFAESSFRVFADGLNGGGIIKVRCVPSGAKTFSNSALKKGDIYNEAIKSGAKGLPFLKVLDDGELEGISALVSSLDSTNKEQLLSRCSAGPGDLILFAGGHQSSVHRTLDRLRLFIANQLGLIDHSRHSMLWVTDFPMFEWNETEQRLEVCLSSTLPLEILMK